Protein AF-A0A920WMN6-F1 (afdb_monomer)

Nearest PDB structures (foldseek):
  8acs-assembly2_D  TM=5.444E-01  e=1.739E+00  Janthinobacterium svalbardensis
  8acs-assembly2_B  TM=5.427E-01  e=2.147E+00  Janthinobacterium svalbardensis
  8acs-assembly1_C  TM=5.413E-01  e=2.385E+00  Janthinobacterium svalbardensis
  8chu-assembly1_B  TM=3.099E-01  e=6.151E+00  Homo sapiens

Sequence (139 aa):
MTALGATIPSSEPVVRHEGDTTVVDLGAMVGLYEGGVGGRFVDGRREHAPALVDACRDGATHEDLAQSSTGPWLVRGLGMGYETPMIDAQRGQDLTLMTGMVLSVTDGDHRDVVAVTSSEPDVLSTPPYPAGRLVGSGA

Mean predicted aligned error: 7.19 Å

Secondary structure (DSSP, 8-state):
-------EESSPPEEEEETTEEEEEEEEEETTEEEEEEEEEETTEEPPPPHHHHT--TT-BHHHHHHH-SSSEEEEE-SSS-EEEEEESSS-TT-B--TT-EEEEEETTEEEEEE--SSSPEETTS-SS-TT-------

Radius of gyration: 16.14 Å; Cα contacts (8 Å, |Δi|>4): 303; chains: 1; bounding box: 37×36×50 Å

Foldseek 3Di:
DPPPWPWDFPDDWDWDDDPQKIWTWTWTATPLWIFIWTAIAHPNDGDDDFQLQQQLEAFRALVSNVVRADAWKWKAFTTNPGDDDTHTPVDRRVPTHHAQTWIFIDHPRTTFIWGHHNDTIDTPPDDPDDPPPPPDDDD

pLDDT: mean 86.48, std 16.46, range [38.47, 98.44]

Solvent-accessible surface area (backbone atoms only — not comparable to full-atom values): 7907 Å² total; per-residue (Å²): 131,86,72,95,66,74,78,41,62,71,48,85,70,44,77,48,78,56,88,81,32,39,38,38,36,45,37,31,28,56,96,62,30,56,48,38,40,26,27,45,24,49,91,87,40,69,62,80,83,58,58,37,60,70,40,45,22,52,69,29,37,40,64,55,39,59,73,34,46,88,54,68,46,39,41,29,21,46,36,83,75,82,41,78,53,60,33,42,97,87,41,38,75,91,44,62,42,47,58,78,42,34,28,39,41,34,44,60,64,31,30,38,24,35,34,17,28,97,58,72,41,43,68,71,54,57,72,98,56,73,95,82,69,81,72,75,88,82,133

Structure (mmCIF, N/CA/C/O backbone):
data_AF-A0A920WMN6-F1
#
_entry.id   AF-A0A920WMN6-F1
#
loop_
_atom_site.group_PDB
_atom_site.id
_atom_site.type_symbol
_atom_site.label_atom_id
_atom_site.label_alt_id
_atom_site.label_comp_id
_atom_site.label_asym_id
_atom_site.label_entity_id
_atom_site.label_seq_id
_atom_site.pdbx_PDB_ins_code
_atom_site.Cartn_x
_atom_site.Cartn_y
_atom_site.Cartn_z
_atom_site.occupancy
_atom_site.B_iso_or_equiv
_atom_site.auth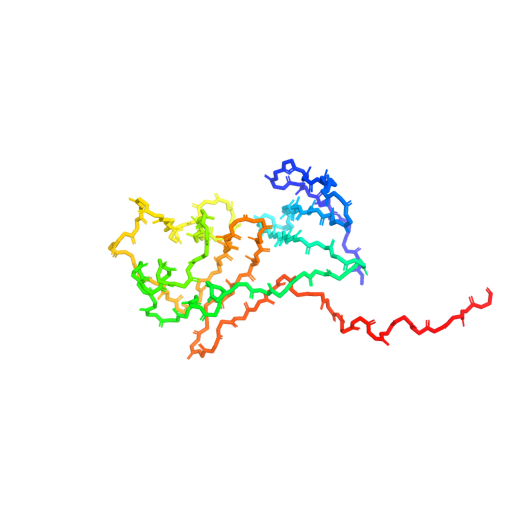_seq_id
_atom_site.auth_comp_id
_atom_site.auth_asym_id
_atom_site.auth_atom_id
_atom_site.pdbx_PDB_model_num
ATOM 1 N N . MET A 1 1 ? -13.554 -14.054 -21.535 1.00 38.47 1 MET A N 1
ATOM 2 C CA . MET A 1 1 ? -13.992 -12.850 -22.268 1.00 38.47 1 MET A CA 1
ATOM 3 C C . MET A 1 1 ? -13.261 -11.665 -21.676 1.00 38.47 1 MET A C 1
ATOM 5 O O . MET A 1 1 ? -13.490 -11.360 -20.516 1.00 38.47 1 MET A O 1
ATOM 9 N N . THR A 1 2 ? -12.351 -11.046 -22.421 1.00 42.19 2 THR A N 1
ATOM 10 C CA . THR A 1 2 ? -11.809 -9.727 -22.085 1.00 42.19 2 THR A CA 1
ATOM 11 C C . THR A 1 2 ? -12.940 -8.726 -22.285 1.00 42.19 2 THR A C 1
ATOM 13 O O . THR A 1 2 ? -13.391 -8.524 -23.411 1.00 42.19 2 THR A O 1
ATOM 16 N N . ALA A 1 3 ? -13.468 -8.160 -21.200 1.00 52.62 3 ALA A N 1
ATOM 17 C CA . ALA A 1 3 ? -14.326 -6.993 -21.331 1.00 52.62 3 ALA A CA 1
ATOM 18 C C . ALA A 1 3 ? -13.505 -5.898 -22.030 1.00 52.62 3 ALA A C 1
ATOM 20 O O . ALA A 1 3 ? -12.340 -5.698 -21.686 1.00 52.62 3 ALA A O 1
ATOM 21 N N . LEU A 1 4 ? -14.095 -5.212 -23.012 1.00 50.75 4 LEU A N 1
ATOM 22 C CA . LEU A 1 4 ? -13.586 -3.949 -23.555 1.00 50.75 4 LEU A CA 1
ATOM 23 C C . LEU A 1 4 ? -13.666 -2.880 -22.448 1.00 50.75 4 LEU A C 1
ATOM 25 O O . LEU A 1 4 ? -14.505 -1.989 -22.482 1.00 50.75 4 LEU A O 1
ATOM 29 N N . GLY A 1 5 ? -12.858 -3.032 -21.402 1.00 53.19 5 GLY A N 1
ATOM 30 C CA . GLY A 1 5 ? -12.628 -2.017 -20.390 1.00 53.19 5 GLY A CA 1
ATOM 31 C C . GLY A 1 5 ? -11.473 -1.142 -20.850 1.00 53.19 5 GLY A C 1
ATOM 32 O O . GLY A 1 5 ? -10.436 -1.654 -21.265 1.00 53.19 5 GLY A O 1
ATOM 33 N N . ALA A 1 6 ? -11.644 0.175 -20.800 1.00 59.19 6 ALA A N 1
ATOM 34 C CA . ALA A 1 6 ? -10.503 1.072 -20.863 1.00 59.19 6 ALA A CA 1
ATOM 35 C C . ALA A 1 6 ? -9.763 0.969 -19.523 1.00 59.19 6 ALA A C 1
ATOM 37 O O . ALA A 1 6 ? -10.346 1.267 -18.482 1.00 59.19 6 ALA A O 1
ATOM 38 N N . THR A 1 7 ? -8.503 0.540 -19.541 1.00 62.66 7 THR A N 1
ATOM 39 C CA . THR A 1 7 ? -7.613 0.728 -18.393 1.00 62.66 7 THR A CA 1
ATOM 40 C C . THR A 1 7 ? -7.236 2.200 -18.367 1.00 62.66 7 THR A C 1
ATOM 42 O O . THR A 1 7 ? -6.496 2.666 -19.234 1.00 62.66 7 THR A O 1
ATOM 45 N N . ILE A 1 8 ? -7.788 2.946 -17.417 1.00 75.75 8 ILE A N 1
ATOM 46 C CA . ILE A 1 8 ? -7.468 4.364 -17.247 1.00 75.75 8 ILE A CA 1
ATOM 47 C C . ILE A 1 8 ? -6.345 4.438 -16.212 1.00 75.75 8 ILE A C 1
ATOM 49 O O . ILE A 1 8 ? -6.555 3.944 -15.104 1.00 75.75 8 ILE A O 1
ATOM 53 N N . PRO A 1 9 ? -5.168 5.007 -16.522 1.00 77.06 9 PRO A N 1
ATOM 54 C CA . PRO A 1 9 ? -4.141 5.218 -15.509 1.00 77.06 9 PRO A CA 1
ATOM 55 C C . PRO A 1 9 ? -4.711 6.039 -14.345 1.00 77.06 9 PRO A C 1
ATOM 57 O O . PRO A 1 9 ? -5.337 7.073 -14.583 1.00 77.06 9 PRO A O 1
ATOM 60 N N . SER A 1 10 ? -4.537 5.580 -13.101 1.00 79.50 10 SER A N 1
ATOM 61 C CA . SER A 1 10 ? -4.959 6.367 -11.925 1.00 79.50 10 SER A CA 1
ATOM 62 C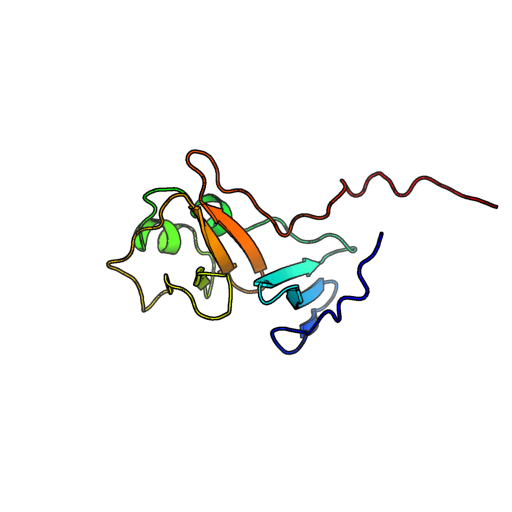 C . SER A 1 10 ? -3.998 7.529 -11.646 1.00 79.50 10 SER A C 1
ATOM 64 O O . SER A 1 10 ? -4.386 8.539 -11.064 1.00 79.50 10 SER A O 1
ATOM 66 N N . SER A 1 11 ? -2.762 7.408 -12.127 1.00 81.62 11 SER A N 1
ATOM 67 C CA . SER A 1 11 ? -1.696 8.405 -12.073 1.00 81.62 11 SER A CA 1
ATOM 68 C C . SER A 1 11 ? -0.818 8.301 -13.322 1.00 81.62 11 SER A C 1
ATOM 70 O O . SER A 1 11 ? -0.969 7.376 -14.123 1.00 81.62 11 SER A O 1
ATOM 72 N N . GLU A 1 12 ? 0.114 9.240 -13.496 1.00 88.56 12 GLU A N 1
ATOM 73 C CA . GLU A 1 12 ? 1.146 9.129 -14.529 1.00 88.56 12 GLU A CA 1
ATOM 74 C C . GLU A 1 12 ? 1.984 7.853 -14.299 1.00 88.56 12 GLU A C 1
ATOM 76 O O . GLU A 1 12 ? 2.515 7.673 -13.200 1.00 88.56 12 GLU A O 1
ATOM 81 N N . PRO A 1 13 ? 2.092 6.954 -15.297 1.00 90.81 13 PRO A N 1
ATOM 82 C CA . PRO A 1 13 ? 3.019 5.830 -15.253 1.00 90.81 13 PRO A CA 1
ATOM 83 C C . PRO A 1 13 ? 4.457 6.306 -15.058 1.00 90.81 13 PRO A C 1
ATOM 85 O O . PRO A 1 13 ? 4.956 7.101 -15.854 1.00 90.81 13 PRO A O 1
ATOM 88 N N . VAL A 1 14 ? 5.155 5.769 -14.061 1.00 93.75 14 VAL A N 1
ATOM 89 C CA . VAL A 1 14 ? 6.585 6.039 -13.877 1.00 93.75 14 VAL A CA 1
ATOM 90 C C . VAL A 1 14 ? 7.377 4.837 -14.358 1.00 93.75 14 VAL A C 1
ATOM 92 O O . VAL A 1 14 ? 7.166 3.716 -13.901 1.00 93.75 14 VAL A O 1
ATOM 95 N N . VAL A 1 15 ? 8.318 5.081 -15.267 1.00 94.88 15 VAL A N 1
ATOM 96 C CA . VAL A 1 15 ? 9.351 4.118 -15.659 1.00 94.88 15 VAL A CA 1
ATOM 97 C C . VAL A 1 15 ? 10.677 4.859 -15.695 1.00 94.88 15 VAL A C 1
ATOM 99 O O . VAL A 1 15 ? 10.842 5.813 -16.454 1.00 94.88 15 VAL A O 1
ATOM 102 N N . ARG A 1 16 ? 11.624 4.441 -14.858 1.00 96.00 16 ARG A N 1
ATOM 103 C CA . ARG A 1 16 ? 12.939 5.082 -14.736 1.00 96.00 16 ARG A CA 1
ATOM 104 C C . ARG A 1 16 ? 14.043 4.038 -14.626 1.00 96.00 16 ARG A C 1
ATOM 106 O O . ARG A 1 16 ? 13.859 3.003 -13.992 1.00 96.00 16 ARG A O 1
ATOM 113 N N . HIS A 1 17 ? 15.192 4.323 -15.227 1.00 95.75 17 HIS A N 1
ATOM 114 C CA . HIS A 1 17 ? 16.356 3.439 -15.207 1.00 95.75 17 HIS A CA 1
ATOM 115 C C . HIS A 1 17 ? 17.423 3.977 -14.250 1.00 95.75 17 HIS A C 1
ATOM 117 O O . HIS A 1 17 ? 17.768 5.157 -14.301 1.00 95.75 17 HIS A O 1
ATOM 123 N N . GLU A 1 18 ? 17.953 3.105 -13.397 1.00 94.75 18 GLU A N 1
ATOM 124 C CA . GLU A 1 18 ? 19.003 3.391 -12.418 1.00 94.75 18 GLU A CA 1
ATOM 125 C C . GLU A 1 18 ? 20.081 2.309 -12.478 1.00 94.75 18 GLU A C 1
ATOM 127 O O . GLU A 1 18 ? 19.971 1.264 -11.834 1.00 94.75 18 GLU A O 1
ATOM 132 N N . GLY A 1 19 ? 21.125 2.551 -13.272 1.00 93.44 19 GLY A N 1
ATOM 133 C CA . GLY A 1 19 ? 22.123 1.523 -13.564 1.00 93.44 19 GLY A CA 1
ATOM 134 C C . GLY A 1 19 ? 21.449 0.293 -14.174 1.00 93.44 19 GLY A C 1
ATOM 135 O O . GLY A 1 19 ? 20.735 0.413 -15.168 1.00 93.44 19 GLY A O 1
ATOM 136 N N . ASP A 1 20 ? 21.627 -0.858 -13.529 1.00 92.75 20 ASP A N 1
ATOM 137 C CA . ASP A 1 20 ? 21.041 -2.137 -13.953 1.00 92.75 20 ASP A CA 1
ATOM 138 C C . ASP A 1 20 ? 19.619 -2.370 -13.403 1.00 92.75 20 ASP A C 1
ATOM 140 O O . ASP A 1 20 ? 19.020 -3.423 -13.619 1.00 92.75 20 ASP A O 1
ATOM 144 N N . THR A 1 21 ? 19.053 -1.393 -12.685 1.00 95.75 21 THR A N 1
ATOM 145 C CA . THR A 1 21 ? 17.694 -1.467 -12.135 1.00 95.75 21 THR A CA 1
ATOM 146 C C . THR A 1 21 ? 16.712 -0.667 -12.984 1.00 95.75 21 THR A C 1
ATOM 148 O O . THR A 1 21 ? 17.003 0.444 -13.427 1.00 95.75 21 THR A O 1
ATOM 151 N N . THR A 1 22 ? 15.502 -1.191 -13.162 1.00 96.38 22 THR A N 1
ATOM 152 C CA . THR A 1 22 ? 14.360 -0.423 -13.676 1.00 96.38 22 THR A CA 1
ATOM 153 C C . THR A 1 22 ? 13.337 -0.252 -12.568 1.00 96.38 22 THR A C 1
ATOM 155 O O . THR A 1 22 ? 12.918 -1.234 -11.969 1.00 96.38 22 THR A O 1
ATOM 158 N N . VAL A 1 23 ? 12.915 0.975 -12.289 1.00 95.81 23 VAL A N 1
ATOM 159 C CA . VAL A 1 23 ? 11.819 1.241 -11.356 1.00 95.81 23 VAL A CA 1
ATOM 160 C C . VAL A 1 23 ? 10.563 1.533 -12.146 1.00 95.81 23 VAL A C 1
ATOM 162 O O . VAL A 1 23 ? 10.584 2.322 -13.093 1.00 95.81 23 VAL A O 1
ATOM 165 N N . VAL A 1 24 ? 9.485 0.867 -11.754 1.00 94.62 24 VAL A N 1
ATOM 166 C CA . VAL A 1 24 ? 8.182 0.953 -12.399 1.00 94.62 24 VAL A CA 1
ATOM 167 C C . VAL A 1 24 ? 7.144 1.273 -11.338 1.00 94.62 24 VAL A C 1
ATOM 169 O O . VAL A 1 24 ? 7.131 0.631 -10.295 1.00 94.62 24 VAL A O 1
ATOM 172 N N . ASP A 1 25 ? 6.253 2.212 -11.624 1.00 93.94 25 ASP A N 1
ATOM 173 C CA . ASP A 1 25 ? 5.038 2.480 -10.858 1.00 93.94 25 ASP A CA 1
ATOM 174 C C . ASP A 1 25 ? 3.873 2.637 -11.852 1.00 93.94 25 ASP A C 1
ATOM 176 O O . ASP A 1 25 ? 3.872 3.531 -12.700 1.00 93.94 25 ASP A O 1
ATOM 180 N N . LEU A 1 26 ? 2.891 1.732 -11.765 1.00 91.50 26 LEU A N 1
ATOM 181 C CA . LEU A 1 26 ? 1.709 1.684 -12.631 1.00 91.50 26 LEU A CA 1
ATOM 182 C C . LEU A 1 26 ? 0.405 1.597 -11.834 1.00 91.50 26 LEU A C 1
ATOM 184 O O . LEU A 1 26 ? 0.050 0.525 -11.336 1.00 91.50 26 LEU A O 1
ATOM 188 N N . GLY A 1 27 ? -0.308 2.717 -11.729 1.00 89.56 27 GLY A N 1
ATOM 189 C CA . GLY A 1 27 ? -1.662 2.781 -11.180 1.00 89.56 27 GLY A CA 1
ATOM 190 C C . GLY A 1 27 ? -2.716 2.691 -12.284 1.00 89.56 27 GLY A C 1
ATOM 191 O O . GLY A 1 27 ? -2.552 3.275 -13.356 1.00 89.56 27 GLY A O 1
ATOM 192 N N . ALA A 1 28 ? -3.806 1.967 -12.047 1.00 87.75 28 ALA A N 1
ATOM 193 C CA . ALA A 1 28 ? -4.881 1.769 -13.012 1.00 87.75 28 ALA A CA 1
ATOM 194 C C . ALA A 1 28 ? -6.253 1.766 -12.335 1.00 87.75 28 ALA A C 1
ATOM 196 O O . ALA A 1 28 ? -6.399 1.297 -11.213 1.00 87.75 28 ALA A O 1
ATOM 197 N N . MET A 1 29 ? -7.273 2.236 -13.048 1.00 85.69 29 MET A N 1
ATOM 198 C CA . MET A 1 29 ? -8.674 2.125 -12.656 1.00 85.69 29 MET A CA 1
ATOM 199 C C . MET A 1 29 ? -9.403 1.130 -13.557 1.00 85.69 29 MET A C 1
ATOM 201 O O . MET A 1 29 ? -9.351 1.238 -14.787 1.00 85.69 29 MET A O 1
ATOM 205 N N . VAL A 1 30 ? -10.128 0.192 -12.946 1.00 83.50 30 VAL A N 1
ATOM 206 C CA . VAL A 1 30 ? -11.003 -0.771 -13.626 1.00 83.50 30 VAL A CA 1
ATOM 207 C C . VAL A 1 30 ? -12.335 -0.821 -12.888 1.00 83.50 30 VAL A C 1
ATOM 209 O O . VAL A 1 30 ? -12.387 -1.107 -11.698 1.00 83.50 30 VAL A O 1
ATOM 212 N N . GLY A 1 31 ? -13.437 -0.527 -13.584 1.00 82.62 31 GLY A N 1
ATOM 213 C CA . GLY A 1 31 ? -14.767 -0.536 -12.962 1.00 82.62 31 GLY A CA 1
ATOM 214 C C . GLY A 1 31 ? -14.911 0.457 -11.803 1.00 82.62 31 GLY A C 1
ATOM 215 O O . GLY A 1 31 ? -15.625 0.160 -10.855 1.00 82.62 31 GLY A O 1
ATOM 216 N N . LEU A 1 32 ? -14.231 1.609 -11.889 1.00 80.88 32 LEU A N 1
ATOM 217 C CA . LEU A 1 32 ? -14.089 2.634 -10.838 1.00 80.88 32 LEU A CA 1
ATOM 218 C C . LEU A 1 32 ? -13.215 2.238 -9.642 1.00 80.88 32 LEU A C 1
ATOM 220 O O . LEU A 1 32 ? -12.975 3.089 -8.796 1.00 80.88 32 LEU A O 1
ATOM 224 N N . TYR A 1 33 ? -12.700 1.012 -9.583 1.00 83.56 33 TYR A N 1
ATOM 225 C CA . TYR A 1 33 ? -11.753 0.608 -8.549 1.00 83.56 33 TYR A CA 1
ATOM 226 C C . TYR A 1 33 ? -10.335 0.926 -8.990 1.00 83.56 33 TYR A C 1
ATOM 228 O O . TYR A 1 33 ? -9.916 0.533 -10.081 1.00 83.56 33 TYR A O 1
ATOM 236 N N . GLU A 1 34 ? -9.605 1.635 -8.138 1.00 86.56 34 GLU A N 1
ATOM 237 C CA . GLU A 1 34 ? -8.167 1.791 -8.295 1.00 86.56 34 GLU A CA 1
ATOM 238 C C . GLU A 1 34 ? -7.454 0.464 -7.998 1.00 86.56 34 GLU A C 1
ATOM 240 O O . GLU A 1 34 ? -7.926 -0.362 -7.227 1.00 86.56 34 GLU A O 1
ATOM 245 N N . GLY A 1 35 ? -6.305 0.263 -8.623 1.00 88.00 35 GLY A N 1
ATOM 246 C CA . GLY A 1 35 ? -5.305 -0.724 -8.268 1.00 88.00 35 GLY A CA 1
ATOM 247 C C . GLY A 1 35 ? -3.944 -0.236 -8.742 1.00 88.00 35 GLY A C 1
ATOM 248 O O . GLY A 1 35 ? -3.836 0.756 -9.466 1.00 88.00 35 GLY A O 1
ATOM 249 N N . GLY A 1 36 ? -2.882 -0.926 -8.358 1.00 89.19 36 GLY A N 1
ATOM 250 C CA . GLY A 1 36 ? -1.572 -0.575 -8.870 1.00 89.19 36 GLY A CA 1
ATOM 251 C C . GLY A 1 36 ? -0.471 -1.484 -8.380 1.00 89.19 36 GLY A C 1
ATOM 252 O O . GLY A 1 36 ? -0.597 -2.181 -7.379 1.00 89.19 36 GLY A O 1
ATOM 253 N N . VAL A 1 37 ? 0.636 -1.445 -9.101 1.00 92.31 37 VAL A N 1
ATOM 254 C CA . VAL A 1 37 ? 1.847 -2.186 -8.759 1.00 92.31 37 VAL A CA 1
ATOM 255 C C . VAL A 1 37 ? 3.052 -1.288 -8.967 1.00 92.31 37 VAL A C 1
ATOM 257 O O . VAL A 1 37 ? 3.089 -0.522 -9.930 1.00 92.31 37 VAL A O 1
ATOM 260 N N . GLY A 1 38 ? 3.995 -1.317 -8.037 1.00 93.88 38 GLY A N 1
ATOM 261 C CA . GLY A 1 38 ? 5.209 -0.518 -8.116 1.00 93.88 38 GLY A CA 1
ATOM 262 C C . GLY A 1 38 ? 6.390 -1.246 -7.504 1.00 93.88 38 GLY A C 1
ATOM 263 O O . GLY A 1 38 ? 6.233 -1.993 -6.540 1.00 93.88 38 GLY A O 1
ATOM 264 N N . GLY A 1 39 ? 7.571 -1.084 -8.070 1.00 95.06 39 GLY A N 1
ATOM 265 C CA . GLY A 1 39 ? 8.764 -1.686 -7.507 1.00 95.06 39 GLY A CA 1
ATOM 266 C C . GLY A 1 39 ? 9.993 -1.493 -8.365 1.00 95.06 39 GLY A C 1
ATOM 267 O O . GLY A 1 39 ? 9.945 -1.014 -9.502 1.00 95.06 39 GLY A O 1
ATOM 268 N N . ARG A 1 40 ? 11.105 -1.933 -7.795 1.00 95.38 40 ARG A N 1
ATOM 269 C CA . ARG A 1 40 ? 12.391 -2.046 -8.467 1.00 95.38 40 ARG A CA 1
ATOM 270 C C . ARG A 1 40 ? 12.488 -3.410 -9.141 1.00 95.38 40 ARG A C 1
ATOM 272 O O . ARG A 1 40 ? 12.051 -4.415 -8.583 1.00 95.38 40 ARG A O 1
ATOM 279 N N . PHE A 1 41 ? 13.042 -3.434 -10.346 1.00 94.25 41 PHE A N 1
ATOM 280 C CA . PHE A 1 41 ? 13.217 -4.626 -11.163 1.00 94.25 41 PHE A CA 1
ATOM 281 C C . PHE A 1 41 ? 14.689 -4.788 -11.524 1.00 94.25 41 PHE A C 1
ATOM 283 O O . PHE A 1 41 ? 15.267 -3.914 -12.173 1.00 94.25 41 PHE A O 1
ATOM 290 N N . VAL A 1 42 ? 15.259 -5.931 -11.153 1.00 93.56 42 VAL A N 1
ATOM 291 C CA . VAL A 1 42 ? 16.626 -6.347 -11.489 1.00 93.56 42 VAL A CA 1
ATOM 292 C C . VAL A 1 42 ? 16.523 -7.621 -12.318 1.00 93.56 42 VAL A C 1
ATOM 294 O O . VAL A 1 42 ? 15.800 -8.546 -11.945 1.00 93.56 42 VAL A O 1
ATOM 297 N N . ASP A 1 43 ? 17.164 -7.651 -13.487 1.00 89.75 43 ASP A N 1
ATOM 298 C CA . ASP A 1 43 ? 17.076 -8.771 -14.440 1.00 89.75 43 ASP A CA 1
ATOM 299 C C . ASP A 1 43 ? 15.625 -9.193 -14.764 1.00 89.75 43 ASP A C 1
ATOM 301 O O . ASP A 1 43 ? 15.291 -10.374 -14.890 1.00 89.75 43 ASP A O 1
ATOM 305 N N . GLY A 1 44 ? 14.723 -8.209 -14.851 1.00 86.12 44 GLY A N 1
ATOM 306 C CA . GLY A 1 44 ? 13.300 -8.424 -15.127 1.00 86.12 44 GLY A CA 1
ATOM 307 C C . GLY A 1 44 ? 12.495 -9.019 -13.965 1.00 86.12 44 GLY A C 1
ATOM 308 O O . GLY A 1 44 ? 11.315 -9.323 -14.139 1.00 86.12 44 GLY A O 1
ATOM 309 N N . ARG A 1 45 ? 13.090 -9.176 -12.777 1.00 90.12 45 ARG A N 1
ATOM 310 C CA . ARG A 1 45 ? 12.405 -9.632 -11.562 1.00 90.12 45 ARG A CA 1
ATOM 311 C C . ARG A 1 45 ? 12.179 -8.468 -10.616 1.00 90.12 45 ARG A C 1
ATOM 313 O O . ARG A 1 45 ? 13.117 -7.745 -10.299 1.00 90.12 45 ARG A O 1
ATOM 320 N N . ARG A 1 46 ? 10.938 -8.321 -10.154 1.00 92.69 46 ARG A N 1
ATOM 321 C CA . ARG A 1 46 ? 10.599 -7.378 -9.089 1.00 92.69 46 ARG A CA 1
ATOM 322 C C . ARG A 1 46 ? 11.292 -7.813 -7.798 1.00 92.69 46 ARG A C 1
ATOM 324 O O . ARG A 1 46 ? 11.291 -9.004 -7.484 1.00 92.69 46 ARG A O 1
ATOM 331 N N . GLU A 1 47 ? 11.868 -6.862 -7.078 1.00 93.19 47 GLU A N 1
ATOM 332 C CA . GLU A 1 47 ? 12.395 -7.091 -5.734 1.00 93.19 47 GLU A CA 1
ATOM 333 C C . GLU A 1 47 ? 11.289 -7.554 -4.767 1.00 93.19 47 GLU A C 1
ATOM 335 O O . GLU A 1 47 ? 10.091 -7.451 -5.051 1.00 93.19 47 GLU A O 1
ATOM 340 N N . HIS A 1 48 ? 11.700 -8.124 -3.634 1.00 91.44 48 HIS A N 1
ATOM 341 C CA . HIS A 1 48 ? 10.771 -8.627 -2.626 1.00 91.44 48 HIS A CA 1
ATOM 342 C C . HIS A 1 48 ? 9.925 -7.506 -2.021 1.00 91.44 48 HIS A C 1
ATOM 344 O O . HIS A 1 48 ? 10.380 -6.371 -1.890 1.00 91.44 48 HIS A O 1
ATOM 350 N N . ALA A 1 49 ? 8.700 -7.855 -1.623 1.00 91.62 49 ALA A N 1
ATOM 351 C CA . ALA A 1 49 ? 7.847 -6.939 -0.889 1.00 91.62 49 ALA A CA 1
ATOM 352 C C . ALA A 1 49 ? 8.503 -6.526 0.446 1.00 91.62 49 ALA A C 1
ATOM 354 O O . ALA A 1 49 ? 9.139 -7.360 1.098 1.00 91.62 49 ALA A O 1
ATOM 355 N N . PRO A 1 50 ? 8.370 -5.252 0.849 1.00 94.81 50 PRO A N 1
ATOM 356 C CA . PRO A 1 50 ? 8.869 -4.754 2.120 1.00 94.81 50 PRO A CA 1
ATOM 357 C C . PRO A 1 50 ? 8.017 -5.291 3.276 1.00 94.81 50 PRO A C 1
ATOM 359 O O . PRO A 1 50 ? 6.837 -5.597 3.100 1.00 94.81 50 PRO A O 1
ATOM 362 N N . ALA A 1 51 ? 8.591 -5.322 4.483 1.00 97.56 51 ALA A N 1
ATOM 363 C CA . ALA A 1 51 ? 7.914 -5.799 5.695 1.00 97.56 51 ALA A CA 1
ATOM 364 C C . ALA A 1 51 ? 6.620 -5.024 6.015 1.00 97.56 51 ALA A C 1
ATOM 366 O O . ALA A 1 51 ? 5.718 -5.555 6.660 1.00 97.56 51 ALA A O 1
ATOM 367 N N . LEU A 1 52 ? 6.496 -3.784 5.522 1.00 98.25 52 LEU A N 1
ATOM 368 C CA . LEU A 1 52 ? 5.275 -2.987 5.629 1.00 98.25 52 LEU A CA 1
ATOM 369 C C . LEU A 1 52 ? 4.040 -3.689 5.034 1.00 98.25 52 LEU A C 1
ATOM 371 O O . LEU A 1 52 ? 2.936 -3.502 5.543 1.00 98.25 52 LEU A O 1
ATOM 375 N N . VAL A 1 53 ? 4.205 -4.501 3.984 1.00 97.31 53 VAL A N 1
ATOM 376 C CA . VAL A 1 53 ? 3.099 -5.269 3.387 1.00 97.31 53 VAL A CA 1
ATOM 377 C C . VAL A 1 53 ? 2.555 -6.289 4.388 1.00 97.31 53 VAL A C 1
ATOM 379 O O . VAL A 1 53 ? 1.349 -6.320 4.631 1.00 97.31 53 VAL A O 1
ATOM 382 N N . ASP A 1 54 ? 3.439 -7.043 5.041 1.00 97.50 54 ASP A N 1
ATOM 383 C CA . ASP A 1 54 ? 3.065 -8.050 6.042 1.00 97.50 54 ASP A CA 1
ATOM 384 C C . ASP A 1 54 ? 2.482 -7.416 7.319 1.00 97.50 54 ASP A C 1
ATOM 386 O O . ASP A 1 54 ? 1.665 -8.019 8.019 1.00 97.50 54 ASP A O 1
ATOM 390 N N . ALA A 1 55 ? 2.856 -6.167 7.612 1.00 98.00 55 ALA A N 1
ATOM 391 C CA . ALA A 1 55 ? 2.323 -5.403 8.736 1.00 98.00 55 ALA A CA 1
ATOM 392 C C . ALA A 1 55 ? 0.861 -4.958 8.544 1.00 98.00 55 ALA A C 1
ATOM 394 O O . ALA A 1 55 ? 0.210 -4.584 9.521 1.00 98.00 55 ALA A O 1
ATOM 395 N N . CYS A 1 56 ? 0.312 -5.017 7.324 1.00 98.12 56 CYS A N 1
ATOM 396 C CA . CYS A 1 56 ? -1.057 -4.592 7.007 1.00 98.12 56 CYS A CA 1
ATOM 397 C 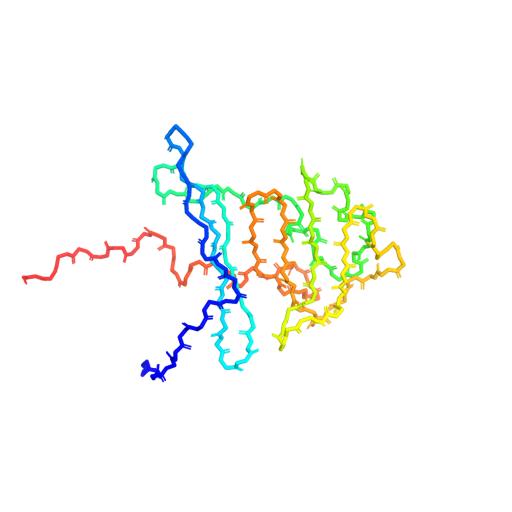C . CYS A 1 56 ? -2.127 -5.620 7.430 1.00 98.12 56 CYS A C 1
ATOM 399 O O . CYS A 1 56 ? -2.930 -6.086 6.623 1.00 98.12 56 CYS A O 1
ATOM 401 N N . ARG A 1 57 ? -2.149 -5.972 8.716 1.00 98.12 57 ARG A N 1
ATOM 402 C CA . ARG A 1 57 ? -3.039 -6.976 9.326 1.00 98.12 57 ARG A CA 1
ATOM 403 C C . ARG A 1 57 ? -4.162 -6.347 10.154 1.00 98.12 57 ARG A C 1
ATOM 405 O O . ARG A 1 57 ? -4.090 -5.178 10.529 1.00 98.12 57 ARG A O 1
ATOM 412 N N . ASP A 1 58 ? -5.188 -7.137 10.465 1.00 98.19 58 ASP A N 1
ATOM 413 C CA . ASP A 1 58 ? -6.274 -6.721 11.359 1.00 98.19 58 ASP A CA 1
ATOM 414 C C . ASP A 1 58 ? -5.721 -6.254 12.714 1.00 98.19 58 ASP A C 1
ATOM 416 O O . ASP A 1 58 ? -4.883 -6.924 13.324 1.00 98.19 58 ASP A O 1
ATOM 420 N N . GLY A 1 59 ? -6.160 -5.081 13.167 1.00 97.81 59 GLY A N 1
ATOM 421 C CA . GLY A 1 59 ? -5.690 -4.474 14.409 1.00 97.81 59 GLY A CA 1
ATOM 422 C C . GLY A 1 59 ? -4.343 -3.750 14.314 1.00 97.81 59 GLY A C 1
ATOM 423 O O . GLY A 1 59 ? -3.907 -3.201 15.323 1.00 97.81 59 GLY A O 1
ATOM 424 N N . ALA A 1 60 ? -3.686 -3.714 13.149 1.00 98.31 60 ALA A N 1
ATOM 425 C CA . ALA A 1 60 ? -2.424 -2.993 12.996 1.00 98.31 60 ALA A CA 1
ATOM 426 C C . ALA A 1 60 ? -2.611 -1.486 13.212 1.00 98.31 60 ALA A C 1
ATOM 428 O O . ALA A 1 60 ? -3.517 -0.856 12.654 1.00 98.31 60 ALA A O 1
ATOM 429 N N . THR A 1 61 ? -1.733 -0.916 14.026 1.00 98.19 61 THR A N 1
ATOM 430 C CA . THR A 1 61 ? -1.712 0.500 14.389 1.00 98.19 61 THR A CA 1
ATOM 431 C C . THR A 1 61 ? -0.711 1.275 13.540 1.00 98.19 61 THR A C 1
ATOM 433 O O . THR A 1 61 ? 0.114 0.698 12.831 1.00 98.19 61 THR A O 1
ATOM 436 N N . HIS A 1 62 ? -0.735 2.605 13.650 1.00 98.31 62 HIS A N 1
ATOM 437 C CA . HIS A 1 62 ? 0.311 3.460 13.081 1.00 98.31 62 HIS A CA 1
ATOM 438 C C . HIS A 1 62 ? 1.724 3.014 13.478 1.00 98.31 62 HIS A C 1
ATOM 440 O O . HIS A 1 62 ? 2.606 2.974 12.623 1.00 98.31 62 HIS A O 1
ATOM 446 N N . GLU A 1 63 ? 1.932 2.639 14.743 1.00 98.19 63 GLU A N 1
ATOM 447 C CA . GLU A 1 63 ? 3.247 2.241 15.247 1.00 98.19 63 GLU A CA 1
ATOM 448 C C . GLU A 1 63 ? 3.747 0.952 14.581 1.00 98.19 63 GLU A C 1
ATOM 450 O O . GLU A 1 63 ? 4.902 0.904 14.157 1.00 98.19 63 GLU A O 1
ATOM 455 N N . ASP A 1 64 ? 2.879 -0.051 14.408 1.00 98.19 64 ASP A N 1
ATOM 456 C CA . ASP A 1 64 ? 3.221 -1.300 13.712 1.00 98.19 64 ASP A CA 1
ATOM 457 C C . ASP A 1 64 ? 3.694 -1.030 12.272 1.00 98.19 64 ASP A C 1
ATOM 459 O O . ASP A 1 64 ? 4.693 -1.590 11.806 1.00 98.19 64 ASP A O 1
ATOM 463 N N . LEU A 1 65 ? 2.986 -0.139 11.569 1.00 98.44 65 LEU A N 1
ATOM 464 C CA . LEU A 1 65 ? 3.307 0.252 10.196 1.00 98.44 65 LEU A CA 1
ATOM 465 C C . LEU A 1 65 ? 4.619 1.044 10.143 1.00 98.44 65 LEU A C 1
ATOM 467 O O . LEU A 1 65 ? 5.504 0.731 9.348 1.00 98.44 65 LEU A O 1
ATOM 471 N N . ALA A 1 66 ? 4.790 2.022 11.033 1.00 98.06 66 ALA A N 1
ATOM 472 C CA . ALA A 1 66 ? 5.997 2.837 11.100 1.00 98.06 66 ALA A CA 1
ATOM 473 C C . ALA A 1 66 ? 7.249 1.991 11.385 1.00 98.06 66 ALA A C 1
ATOM 475 O O . ALA A 1 66 ? 8.267 2.170 10.715 1.00 98.06 66 ALA A O 1
ATOM 476 N N . GLN A 1 67 ? 7.171 1.044 12.327 1.00 98.06 67 GLN A N 1
ATOM 477 C CA . GLN A 1 67 ? 8.278 0.140 12.665 1.00 98.06 67 GLN A CA 1
ATOM 478 C C . GLN A 1 67 ? 8.663 -0.801 11.512 1.00 98.06 67 GLN A C 1
ATOM 480 O O . GLN A 1 67 ? 9.813 -1.231 11.436 1.00 98.06 67 GLN A O 1
ATOM 485 N N . SER A 1 68 ? 7.718 -1.109 10.620 1.00 97.94 68 SER A N 1
ATOM 486 C CA . SER A 1 68 ? 7.914 -2.028 9.491 1.00 97.94 68 SER A CA 1
ATOM 487 C C . SER A 1 68 ? 8.353 -1.327 8.199 1.00 97.94 68 SER A C 1
ATOM 489 O O . SER A 1 68 ? 8.754 -1.993 7.244 1.00 97.94 68 SER A O 1
ATOM 491 N N . SER A 1 69 ? 8.262 0.005 8.153 1.00 97.06 69 SER A N 1
ATOM 492 C CA . SER A 1 69 ? 8.653 0.814 6.996 1.00 97.06 69 SER A CA 1
ATOM 493 C C . SER A 1 69 ? 10.172 0.980 6.884 1.00 97.06 69 SER A C 1
ATOM 495 O O . SER A 1 69 ? 10.884 1.052 7.887 1.00 97.06 69 SER A O 1
ATOM 497 N N . THR A 1 70 ? 10.678 1.062 5.654 1.00 93.88 70 THR A N 1
ATOM 498 C CA . THR A 1 70 ? 12.117 1.209 5.368 1.00 93.88 70 THR A CA 1
ATOM 499 C C . THR A 1 70 ? 12.487 2.568 4.770 1.00 93.88 70 THR A C 1
ATOM 501 O O . THR A 1 70 ? 13.657 2.958 4.802 1.00 93.88 70 THR A O 1
ATOM 504 N N . GLY A 1 71 ? 11.506 3.328 4.280 1.00 90.69 71 GLY A N 1
ATOM 505 C CA . GLY A 1 71 ? 11.679 4.680 3.761 1.00 90.69 71 GLY A CA 1
ATOM 506 C C . GLY A 1 71 ? 10.404 5.522 3.874 1.00 90.69 71 GLY A C 1
ATOM 507 O O . GLY A 1 71 ? 9.590 5.311 4.774 1.00 90.69 71 GLY A O 1
ATOM 508 N N . PRO A 1 72 ? 10.220 6.531 2.999 1.00 95.69 72 PRO A N 1
ATOM 509 C CA . PRO A 1 72 ? 8.950 7.238 2.888 1.00 95.69 72 PRO A CA 1
ATOM 510 C C . PRO A 1 72 ? 7.827 6.253 2.559 1.00 95.69 72 PRO A C 1
ATOM 512 O O . PRO A 1 72 ? 7.902 5.549 1.554 1.00 95.69 72 PRO A O 1
ATOM 515 N N . TRP A 1 73 ? 6.787 6.227 3.387 1.00 97.62 73 TRP A N 1
ATOM 516 C CA . TRP A 1 73 ? 5.710 5.252 3.272 1.00 97.62 73 TRP A CA 1
ATOM 517 C C . TRP A 1 73 ? 4.330 5.900 3.324 1.00 97.62 73 TRP A C 1
ATOM 519 O O . TRP A 1 73 ? 4.154 7.000 3.852 1.00 97.62 73 TRP A O 1
ATOM 529 N N . LEU A 1 74 ? 3.352 5.199 2.756 1.00 96.31 74 LEU A N 1
ATOM 530 C CA . LEU A 1 74 ? 1.946 5.583 2.760 1.00 96.31 74 LEU A CA 1
ATOM 531 C C . LEU A 1 74 ? 1.074 4.329 2.692 1.00 96.31 74 LEU A C 1
ATOM 533 O O . LEU A 1 74 ? 1.167 3.553 1.744 1.00 96.31 74 LEU A O 1
ATOM 537 N N . VAL A 1 75 ? 0.177 4.180 3.660 1.00 96.62 75 VAL A N 1
ATOM 538 C CA . VAL A 1 75 ? -0.925 3.217 3.629 1.00 96.62 75 VAL A CA 1
ATOM 539 C C . VAL A 1 75 ? -2.217 4.000 3.4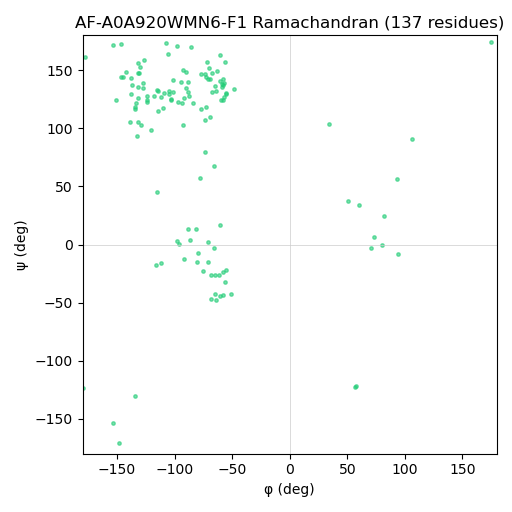62 1.00 96.62 75 VAL A C 1
ATOM 541 O O . VAL A 1 75 ? -2.574 4.808 4.321 1.00 96.62 75 VAL A O 1
ATOM 544 N N . ARG A 1 76 ? -2.929 3.785 2.354 1.00 93.94 76 ARG A N 1
ATOM 545 C CA . ARG A 1 76 ? -4.215 4.451 2.115 1.00 93.94 76 ARG A CA 1
ATOM 546 C C . ARG A 1 76 ? -5.309 3.496 1.671 1.00 93.94 76 ARG A C 1
ATOM 548 O O . ARG A 1 76 ? -5.023 2.555 0.937 1.00 93.94 76 ARG A O 1
ATOM 555 N N . GLY A 1 77 ? -6.548 3.782 2.055 1.00 93.19 77 GLY A N 1
ATOM 556 C CA . GLY A 1 77 ? -7.727 3.081 1.563 1.00 93.19 77 GLY A CA 1
ATOM 557 C C . GLY A 1 77 ? -7.831 3.161 0.041 1.00 93.19 77 GLY A C 1
ATOM 558 O O . GLY A 1 77 ? -7.538 4.193 -0.581 1.00 93.19 77 GLY A O 1
ATOM 559 N N . LEU A 1 78 ? -8.217 2.040 -0.558 1.00 86.44 78 LEU A N 1
ATOM 560 C CA . LEU A 1 78 ? -8.264 1.835 -1.993 1.00 86.44 78 LEU A CA 1
ATOM 561 C C . LEU A 1 78 ? -9.616 1.230 -2.381 1.00 86.44 78 LEU A C 1
ATOM 563 O O . LEU A 1 78 ? -10.032 0.196 -1.869 1.00 86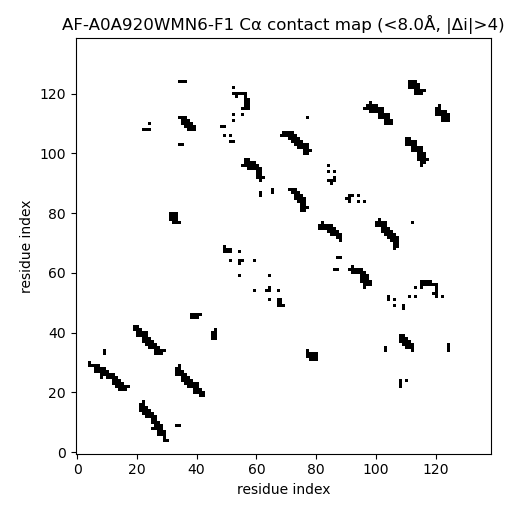.44 78 LEU A O 1
ATOM 567 N N . GLY A 1 79 ? -10.273 1.905 -3.318 1.00 76.31 79 GLY A N 1
ATOM 568 C CA . GLY A 1 79 ? -11.638 1.636 -3.750 1.00 76.31 79 GLY A CA 1
ATOM 569 C C . GLY A 1 79 ? -12.012 2.630 -4.841 1.00 76.31 79 GLY A C 1
ATOM 570 O O . GLY A 1 79 ? -11.271 2.750 -5.817 1.00 76.31 79 GLY A O 1
ATOM 571 N N . MET A 1 80 ? -13.091 3.397 -4.673 1.00 73.19 80 MET A N 1
ATOM 572 C CA . MET A 1 80 ? -13.540 4.360 -5.701 1.00 73.19 80 MET A CA 1
ATOM 573 C C . MET A 1 80 ? -12.798 5.715 -5.709 1.00 73.19 80 MET A C 1
ATOM 575 O O . MET A 1 80 ? -13.222 6.650 -6.387 1.00 73.19 80 MET A O 1
ATOM 579 N N . GLY A 1 81 ? -11.666 5.807 -5.000 1.00 62.09 81 GLY A N 1
ATOM 580 C CA . GLY A 1 81 ? -10.689 6.897 -5.108 1.00 62.09 81 GLY A CA 1
ATOM 581 C C . GLY A 1 81 ? -10.696 7.875 -3.929 1.00 62.09 81 GLY A C 1
ATOM 582 O O . GLY A 1 81 ? -11.362 8.895 -4.008 1.00 62.09 81 GLY A O 1
ATOM 583 N N . TYR A 1 82 ? -9.870 7.606 -2.904 1.00 61.97 82 TYR A N 1
ATOM 584 C CA . TYR A 1 82 ? -9.683 8.353 -1.631 1.00 61.97 82 TYR A CA 1
ATOM 585 C C . TYR A 1 82 ? -10.530 7.879 -0.443 1.00 61.97 82 TYR A C 1
ATOM 587 O O . TYR A 1 82 ? -11.242 8.651 0.197 1.00 61.97 82 TYR A O 1
ATOM 595 N N . GLU A 1 83 ? -10.398 6.599 -0.107 1.00 79.06 83 GLU A N 1
ATOM 596 C CA . GLU A 1 83 ? -11.007 6.022 1.089 1.00 79.06 83 GLU A CA 1
ATOM 597 C C . GLU A 1 83 ? -10.051 6.123 2.283 1.00 79.06 83 GLU A C 1
ATOM 599 O O . GLU A 1 83 ? -8.828 6.089 2.137 1.00 79.06 83 GLU A O 1
ATOM 604 N N . THR A 1 84 ? -10.609 6.257 3.486 1.00 85.94 84 THR A N 1
ATOM 605 C CA . THR A 1 84 ? -9.839 6.072 4.718 1.00 85.94 84 THR A CA 1
ATOM 606 C C . THR A 1 84 ? -9.427 4.602 4.847 1.00 85.94 84 THR A C 1
ATOM 608 O O . THR A 1 84 ? -10.206 3.730 4.465 1.00 85.94 84 THR A O 1
ATOM 611 N N . PRO A 1 85 ? -8.264 4.299 5.437 1.00 92.38 85 PRO A N 1
ATOM 612 C CA . PRO A 1 85 ? -7.410 5.221 6.179 1.00 92.38 85 PRO A CA 1
ATOM 613 C C . PRO A 1 85 ? -6.444 5.998 5.274 1.00 92.38 85 PRO A C 1
ATOM 615 O O . PRO A 1 85 ? -6.313 5.706 4.095 1.00 92.38 85 PRO A O 1
ATOM 618 N N . MET A 1 86 ? -5.771 7.005 5.823 1.00 94.69 86 MET A N 1
ATOM 619 C CA . MET A 1 86 ? -4.569 7.594 5.231 1.00 94.69 86 MET A CA 1
ATOM 620 C C . MET A 1 86 ? -3.536 7.685 6.346 1.00 94.69 86 MET A C 1
ATOM 622 O O . MET A 1 86 ? -3.677 8.509 7.250 1.00 94.69 86 MET A O 1
ATOM 626 N N . ILE A 1 87 ? -2.555 6.792 6.301 1.00 97.56 87 ILE A N 1
ATOM 627 C CA . ILE A 1 87 ? -1.559 6.598 7.347 1.00 97.56 87 ILE A CA 1
ATOM 628 C C . ILE A 1 87 ? -0.178 6.750 6.723 1.00 97.56 87 ILE A C 1
ATOM 630 O O . ILE A 1 87 ? 0.147 6.078 5.747 1.00 97.56 87 ILE A O 1
ATOM 634 N N . ASP A 1 88 ? 0.616 7.655 7.273 1.00 97.19 88 ASP A N 1
ATOM 635 C CA . ASP A 1 88 ? 2.011 7.867 6.898 1.00 97.19 88 ASP A CA 1
ATOM 636 C C . ASP A 1 88 ? 2.802 8.336 8.127 1.00 97.19 88 ASP A C 1
ATOM 638 O O . ASP A 1 88 ? 2.293 8.352 9.249 1.00 97.19 88 ASP A O 1
ATOM 642 N N . ALA A 1 89 ? 4.050 8.762 7.939 1.00 96.75 89 ALA A N 1
ATOM 643 C CA . ALA A 1 89 ? 4.889 9.257 9.030 1.00 96.75 89 ALA A CA 1
ATOM 644 C C . ALA A 1 89 ? 4.262 10.414 9.846 1.00 96.75 89 ALA A C 1
ATOM 646 O O . ALA A 1 89 ? 4.662 10.644 10.986 1.00 96.75 89 ALA A O 1
ATOM 647 N N . GLN A 1 90 ? 3.305 11.154 9.282 1.00 96.19 90 GLN A N 1
ATOM 648 C CA . GLN A 1 90 ? 2.715 12.354 9.875 1.00 96.19 90 GLN A CA 1
ATOM 649 C C . GLN A 1 90 ? 1.223 12.225 10.189 1.00 96.19 90 GLN A C 1
ATOM 651 O O . GLN A 1 90 ? 0.717 13.027 10.975 1.00 96.19 90 GLN A O 1
ATOM 656 N N . ARG A 1 91 ? 0.509 11.252 9.618 1.00 96.19 91 ARG A N 1
ATOM 657 C CA . ARG A 1 91 ? -0.956 11.151 9.686 1.00 96.19 91 ARG A CA 1
ATOM 658 C C . ARG A 1 91 ? -1.426 9.763 10.116 1.00 96.19 91 ARG A C 1
ATOM 660 O O . ARG A 1 91 ? -0.773 8.764 9.830 1.00 96.19 91 ARG A O 1
ATOM 667 N N . GLY A 1 92 ? -2.605 9.714 10.739 1.00 95.69 92 GLY A N 1
ATOM 668 C CA . GLY A 1 92 ? -3.322 8.475 11.048 1.00 95.69 92 GLY A CA 1
ATOM 669 C C . GLY A 1 92 ? -2.859 7.758 12.318 1.00 95.69 92 GLY A C 1
ATOM 670 O O . GLY A 1 92 ? -3.035 6.548 12.413 1.00 95.69 92 GLY A O 1
ATOM 671 N N . GLN A 1 93 ? -2.267 8.471 13.282 1.00 97.44 93 GLN A N 1
ATOM 672 C CA . GLN A 1 93 ? -1.764 7.907 14.546 1.00 97.44 93 GLN A CA 1
ATOM 673 C C . GLN A 1 93 ? -2.858 7.259 15.406 1.00 97.44 93 GLN A C 1
ATOM 675 O O . GLN A 1 93 ? -2.584 6.378 16.212 1.00 97.44 93 GLN A O 1
ATOM 680 N N . ASP A 1 94 ? -4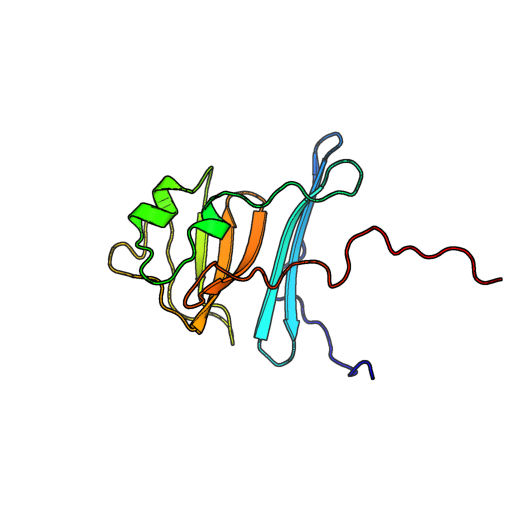.092 7.712 15.233 1.00 96.62 94 ASP A N 1
ATOM 681 C CA . ASP A 1 94 ? -5.307 7.265 15.906 1.00 96.62 94 ASP A CA 1
ATOM 682 C C . ASP A 1 94 ? -6.102 6.225 15.098 1.00 96.62 94 ASP A C 1
ATOM 684 O O . ASP A 1 94 ? -7.150 5.760 15.548 1.00 96.62 94 ASP A O 1
ATOM 688 N N . LEU A 1 95 ? -5.615 5.840 13.914 1.00 96.81 95 LEU A N 1
ATOM 689 C CA . LEU A 1 95 ? -6.265 4.861 13.052 1.00 96.81 95 LEU A CA 1
ATOM 690 C C . LEU A 1 95 ? -5.736 3.448 13.307 1.00 96.81 95 LEU A C 1
ATOM 692 O O . LEU A 1 95 ? -4.580 3.222 13.666 1.00 96.81 95 LEU A O 1
ATOM 696 N N . THR A 1 96 ? -6.610 2.475 13.079 1.00 97.44 96 THR A N 1
ATOM 697 C CA . THR A 1 96 ? -6.296 1.049 13.151 1.00 97.44 96 THR A CA 1
ATOM 698 C C . THR A 1 96 ? -6.839 0.372 11.904 1.00 97.44 96 THR A C 1
ATOM 700 O O . THR A 1 96 ? -7.965 0.654 11.483 1.00 97.44 96 THR A O 1
ATOM 703 N N . LEU A 1 97 ? -6.036 -0.503 11.303 1.00 97.88 97 LEU A N 1
ATOM 704 C CA . LEU A 1 97 ? -6.461 -1.303 10.162 1.00 97.88 97 LEU A CA 1
ATOM 705 C C . LEU A 1 97 ? -7.472 -2.361 10.607 1.00 97.88 97 LEU A C 1
ATOM 707 O O . LEU A 1 97 ? -7.348 -2.943 11.684 1.00 97.88 97 LEU A O 1
ATOM 711 N N . MET A 1 98 ? -8.476 -2.615 9.773 1.00 97.50 98 MET A N 1
ATOM 712 C CA . MET A 1 98 ? -9.530 -3.587 10.059 1.00 97.50 98 MET A CA 1
ATOM 713 C C . MET A 1 98 ? -9.733 -4.524 8.876 1.00 97.50 98 MET A C 1
ATOM 715 O O . MET A 1 98 ? -9.616 -4.123 7.716 1.00 97.50 98 MET A O 1
ATOM 719 N N . THR A 1 99 ? -10.096 -5.764 9.185 1.00 97.69 99 THR A N 1
ATOM 720 C CA . THR A 1 99 ? -10.501 -6.775 8.207 1.00 97.69 99 THR A CA 1
ATOM 721 C C . THR A 1 99 ? -11.538 -6.216 7.231 1.00 97.69 99 THR A C 1
ATOM 723 O O . THR A 1 99 ? -12.523 -5.595 7.633 1.00 97.69 99 THR A O 1
ATOM 726 N N . GLY A 1 100 ? -11.335 -6.474 5.939 1.00 94.25 100 GLY A N 1
ATOM 727 C CA . GLY A 1 100 ? -12.195 -6.001 4.853 1.00 94.25 100 GLY A CA 1
ATOM 728 C C . GLY A 1 100 ? -11.736 -4.689 4.217 1.00 94.25 100 GLY A C 1
ATOM 729 O O . GLY A 1 100 ? -12.271 -4.314 3.176 1.00 94.25 100 GLY A O 1
ATOM 730 N N . MET A 1 101 ? -10.734 -4.012 4.786 1.00 95.12 101 MET A N 1
ATOM 731 C CA . MET A 1 101 ? -10.066 -2.903 4.106 1.00 95.12 101 MET A CA 1
ATOM 732 C C . MET A 1 101 ? -9.239 -3.414 2.925 1.00 95.12 101 MET A C 1
ATOM 734 O O . MET A 1 101 ? -8.570 -4.444 3.017 1.00 95.12 101 MET A O 1
ATOM 738 N N . VAL A 1 102 ? -9.237 -2.648 1.838 1.00 94.56 102 VAL A N 1
ATOM 739 C CA . VAL A 1 102 ? -8.291 -2.799 0.731 1.00 94.56 102 VAL A CA 1
ATOM 740 C C . VAL A 1 102 ? -7.438 -1.540 0.691 1.00 94.56 102 VAL A C 1
ATOM 742 O O . VAL A 1 102 ? -7.950 -0.427 0.801 1.00 94.56 102 VAL A O 1
ATOM 745 N N . LEU A 1 103 ? -6.126 -1.718 0.600 1.00 95.50 103 LEU A N 1
ATOM 746 C CA . LEU A 1 103 ? -5.138 -0.679 0.839 1.00 95.50 103 LEU A CA 1
ATOM 747 C C . LEU A 1 103 ? -4.172 -0.584 -0.340 1.00 95.50 103 LEU A C 1
ATOM 749 O O . LEU A 1 103 ? -3.707 -1.599 -0.846 1.00 95.50 103 LEU A O 1
ATOM 753 N N . SER A 1 104 ? -3.812 0.635 -0.734 1.00 94.38 104 SER A N 1
ATOM 754 C CA . SER A 1 104 ? -2.546 0.888 -1.423 1.00 94.38 104 SER A CA 1
ATOM 755 C C . SER A 1 104 ? -1.470 1.040 -0.362 1.00 94.38 104 SER A C 1
ATOM 757 O O . SER A 1 104 ? -1.563 1.941 0.475 1.00 94.38 104 SER A O 1
ATOM 759 N N . VAL A 1 105 ? -0.445 0.199 -0.433 1.00 96.19 105 VAL A N 1
ATOM 760 C CA . VAL A 1 105 ? 0.690 0.191 0.490 1.00 96.19 105 VAL A CA 1
ATOM 761 C C . VAL A 1 105 ? 1.935 0.576 -0.285 1.00 96.19 105 VAL A C 1
ATOM 763 O O . VAL A 1 105 ? 2.346 -0.152 -1.186 1.00 96.19 105 VAL A O 1
ATOM 766 N N . THR A 1 106 ? 2.515 1.722 0.054 1.00 95.69 106 THR A N 1
ATOM 767 C CA . THR A 1 106 ? 3.745 2.240 -0.545 1.00 95.69 106 THR A CA 1
ATOM 768 C C . THR A 1 106 ? 4.854 2.300 0.498 1.00 95.69 106 THR A C 1
ATOM 770 O O . THR A 1 106 ? 4.629 2.833 1.582 1.00 95.69 106 THR A O 1
ATOM 773 N N . ASP A 1 107 ? 6.042 1.804 0.152 1.00 96.75 107 ASP A N 1
ATOM 774 C CA . ASP A 1 107 ? 7.291 1.988 0.906 1.00 96.75 107 ASP A CA 1
ATOM 775 C C . ASP A 1 107 ? 8.430 2.243 -0.092 1.00 96.75 107 ASP A C 1
ATOM 777 O O . ASP A 1 107 ? 8.843 1.351 -0.840 1.00 96.75 107 ASP A O 1
ATOM 781 N N . GLY A 1 108 ? 8.876 3.496 -0.176 1.00 94.94 108 GLY A N 1
ATOM 782 C CA . GLY A 1 108 ? 9.809 3.950 -1.203 1.00 94.94 108 GLY A CA 1
ATOM 783 C C . GLY A 1 108 ? 9.275 3.712 -2.620 1.00 94.94 108 GLY A C 1
ATOM 784 O O . GLY A 1 108 ? 8.209 4.200 -2.989 1.00 94.94 108 GLY A O 1
ATOM 785 N N . ASP A 1 109 ? 10.034 2.956 -3.414 1.00 94.44 109 ASP A N 1
ATOM 786 C CA . ASP A 1 109 ? 9.690 2.601 -4.799 1.00 94.44 109 ASP A CA 1
ATOM 787 C C . ASP A 1 109 ? 8.687 1.448 -4.905 1.00 94.44 109 ASP A C 1
ATOM 789 O O . ASP A 1 109 ? 8.251 1.096 -6.004 1.00 94.44 109 ASP A O 1
ATOM 793 N N . HIS A 1 110 ? 8.355 0.811 -3.784 1.00 95.06 110 HIS A N 1
ATOM 794 C CA . HIS A 1 110 ? 7.458 -0.329 -3.765 1.00 95.06 110 HIS A CA 1
ATOM 795 C C . HIS A 1 110 ? 6.016 0.124 -3.588 1.00 95.06 110 HIS A C 1
ATOM 797 O O . HIS A 1 110 ? 5.724 0.927 -2.707 1.00 95.06 110 HIS A O 1
ATOM 803 N N . ARG A 1 111 ? 5.097 -0.436 -4.380 1.00 94.38 111 ARG A N 1
ATOM 804 C CA . ARG A 1 111 ? 3.652 -0.316 -4.157 1.00 94.38 111 ARG A CA 1
ATOM 805 C C . ARG A 1 111 ? 2.945 -1.641 -4.384 1.00 94.38 111 ARG A C 1
ATOM 807 O O . ARG A 1 111 ? 3.064 -2.210 -5.467 1.00 94.38 111 ARG A O 1
ATOM 814 N N . ASP A 1 112 ? 2.129 -2.056 -3.426 1.00 95.12 112 ASP A N 1
ATOM 815 C CA . ASP A 1 112 ? 1.187 -3.164 -3.581 1.00 95.12 112 ASP A CA 1
ATOM 816 C C . ASP A 1 112 ? -0.244 -2.766 -3.215 1.00 95.12 112 ASP A C 1
ATOM 818 O O . ASP A 1 112 ? -0.478 -1.798 -2.488 1.00 95.12 112 ASP A O 1
ATOM 822 N N . VAL A 1 113 ? -1.199 -3.539 -3.735 1.00 94.31 113 VAL A N 1
ATOM 823 C CA . VAL A 1 113 ? -2.583 -3.534 -3.260 1.00 94.31 113 VAL A CA 1
ATOM 824 C C . VAL A 1 113 ? -2.746 -4.686 -2.282 1.00 94.31 113 VAL A C 1
ATOM 826 O O . VAL A 1 113 ? -2.501 -5.836 -2.643 1.00 94.31 113 VAL A O 1
ATOM 829 N N . VAL A 1 114 ? -3.171 -4.376 -1.063 1.00 95.81 114 VAL A N 1
ATOM 830 C CA . VAL A 1 114 ? -3.262 -5.332 0.040 1.00 95.81 114 VAL A CA 1
ATOM 831 C C . VAL A 1 114 ? -4.680 -5.362 0.589 1.00 95.81 114 VAL A C 1
ATOM 833 O O . VAL A 1 114 ? -5.230 -4.320 0.935 1.00 95.81 114 VAL A O 1
ATOM 836 N N . ALA A 1 115 ? -5.272 -6.547 0.694 1.00 95.81 115 ALA A N 1
ATOM 837 C CA . ALA A 1 115 ? -6.495 -6.755 1.455 1.00 95.81 115 ALA A CA 1
ATOM 838 C C . ALA A 1 115 ? -6.153 -7.161 2.892 1.00 95.81 115 ALA A C 1
ATOM 840 O O . ALA A 1 115 ? -5.437 -8.137 3.126 1.00 95.81 115 ALA A O 1
ATOM 841 N N . VAL A 1 116 ? -6.705 -6.432 3.859 1.00 97.50 116 VAL A N 1
ATOM 842 C CA . VAL A 1 116 ? -6.627 -6.794 5.275 1.00 97.50 116 VAL A CA 1
ATOM 843 C C . VAL A 1 116 ? -7.622 -7.920 5.523 1.00 97.50 116 VAL A C 1
ATOM 845 O O . VAL A 1 116 ? -8.834 -7.744 5.364 1.00 97.50 116 VAL A O 1
ATOM 848 N N . THR A 1 117 ? -7.121 -9.090 5.905 1.00 97.19 117 THR A N 1
ATOM 849 C CA . THR A 1 117 ? -7.947 -10.267 6.195 1.00 97.19 117 THR A CA 1
ATOM 850 C C . THR A 1 117 ? -7.994 -10.538 7.698 1.00 97.19 117 THR A C 1
ATOM 852 O O . THR A 1 117 ? -7.258 -9.931 8.472 1.00 97.19 117 THR A O 1
ATOM 855 N N . SER A 1 118 ? -8.816 -11.503 8.118 1.00 94.56 118 SER A N 1
ATOM 856 C CA . S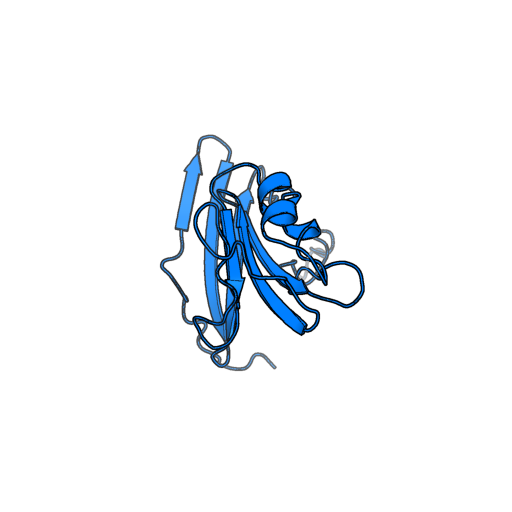ER A 1 118 ? -8.811 -12.012 9.498 1.00 94.56 118 SER A CA 1
ATOM 857 C C . SER A 1 118 ? -7.570 -12.859 9.839 1.00 94.56 118 SER A C 1
ATOM 859 O O . SER A 1 118 ? -7.508 -13.458 10.910 1.00 94.56 118 SER A O 1
ATOM 861 N N . SER A 1 119 ? -6.635 -13.002 8.899 1.00 93.12 119 SER A N 1
ATOM 862 C CA . SER A 1 119 ? -5.409 -13.793 9.001 1.00 93.12 119 SER A CA 1
ATOM 863 C C . SER A 1 119 ? -4.220 -12.978 8.474 1.00 93.12 119 SER A C 1
ATOM 865 O O . SER A 1 119 ? -4.043 -11.831 8.878 1.00 93.12 119 SER A O 1
ATOM 867 N N . GLU A 1 120 ? -3.400 -13.543 7.591 1.00 93.94 120 GLU A N 1
ATOM 868 C CA . GLU A 1 120 ? -2.330 -12.806 6.917 1.00 93.94 120 GLU A CA 1
ATOM 869 C C . GLU A 1 120 ? -2.911 -11.857 5.850 1.00 93.94 120 GLU A C 1
ATOM 871 O O . GLU A 1 120 ? -3.953 -12.168 5.256 1.00 93.94 120 GLU A O 1
ATOM 876 N N . PRO A 1 121 ? -2.288 -10.691 5.610 1.00 96.44 121 PRO A N 1
ATOM 877 C CA . PRO A 1 121 ? -2.679 -9.816 4.510 1.00 96.44 121 PRO A CA 1
ATOM 878 C C . PRO A 1 121 ? -2.588 -10.537 3.161 1.00 96.44 121 PRO A C 1
ATOM 880 O O . PRO A 1 121 ? -1.663 -11.309 2.921 1.00 96.44 121 PRO A O 1
ATOM 883 N N . ASP A 1 122 ? -3.531 -10.251 2.265 1.00 95.56 122 ASP A N 1
ATOM 884 C CA . ASP A 1 122 ? -3.534 -10.803 0.908 1.00 95.56 122 ASP A CA 1
ATOM 885 C C . ASP A 1 122 ? -3.052 -9.754 -0.103 1.00 95.56 122 ASP A C 1
ATOM 887 O O . ASP A 1 122 ? -3.599 -8.650 -0.179 1.00 95.56 122 ASP A O 1
ATOM 891 N N . VAL A 1 123 ? -2.021 -10.088 -0.883 1.00 94.69 123 VAL A N 1
ATOM 892 C CA . VAL A 1 123 ? -1.412 -9.184 -1.870 1.00 94.69 123 VAL A CA 1
ATOM 893 C C . VAL A 1 123 ? -2.068 -9.383 -3.236 1.00 94.69 123 VAL A C 1
ATOM 895 O O . VAL A 1 123 ? -1.752 -10.306 -3.993 1.00 94.69 123 VAL A O 1
ATOM 898 N N . LEU A 1 124 ? -2.945 -8.447 -3.591 1.00 92.19 124 LEU A N 1
ATOM 899 C CA . LEU A 1 124 ? -3.775 -8.491 -4.797 1.00 92.19 124 LEU A CA 1
ATOM 900 C C . LEU A 1 124 ? -3.033 -8.053 -6.070 1.00 92.19 124 LEU A C 1
ATOM 902 O O . LEU A 1 124 ? -3.503 -8.289 -7.181 1.00 92.19 124 LEU A O 1
ATOM 906 N N . SER A 1 125 ? -1.873 -7.412 -5.926 1.00 89.12 125 SER A N 1
ATOM 907 C CA . SER A 1 125 ? -0.991 -6.972 -7.020 1.00 89.12 125 SER A CA 1
ATOM 908 C C . SER A 1 125 ? 0.029 -8.037 -7.448 1.00 89.12 125 SER A C 1
ATOM 910 O O . SER A 1 125 ? 0.984 -7.738 -8.173 1.00 89.12 125 SER A O 1
ATOM 912 N N . THR A 1 126 ? -0.154 -9.289 -7.022 1.00 83.88 126 THR A N 1
ATOM 913 C CA . THR A 1 126 ? 0.677 -10.409 -7.471 1.00 83.88 126 THR A CA 1
ATOM 914 C C . THR A 1 126 ? 0.349 -10.803 -8.919 1.00 83.88 126 THR A C 1
ATOM 916 O O . THR A 1 126 ? -0.807 -10.744 -9.348 1.00 83.88 126 THR A O 1
ATOM 919 N N . PRO A 1 127 ? 1.347 -11.210 -9.727 1.00 72.31 127 PRO A N 1
ATOM 920 C CA . PRO A 1 127 ? 1.083 -11.733 -11.060 1.00 72.31 127 PRO A CA 1
ATOM 921 C C . PRO A 1 127 ? 0.159 -12.960 -10.980 1.00 72.31 127 PRO A C 1
ATOM 923 O O . PRO A 1 127 ? 0.402 -13.839 -10.153 1.00 72.31 127 PRO A O 1
ATOM 926 N N . PRO A 1 128 ? -0.834 -13.104 -11.877 1.00 59.69 128 PRO A N 1
ATOM 927 C CA . PRO A 1 128 ? -1.814 -14.195 -11.820 1.00 59.69 128 PRO A CA 1
ATOM 928 C C . PRO A 1 128 ? -1.226 -15.603 -12.046 1.00 59.69 128 PRO A C 1
ATOM 930 O O . PRO A 1 128 ? -1.958 -16.588 -11.978 1.00 59.69 128 PRO A O 1
ATOM 933 N N . TYR A 1 129 ? 0.077 -15.726 -12.322 1.00 52.25 129 TYR A N 1
ATOM 934 C CA . TYR A 1 129 ? 0.777 -16.998 -12.488 1.00 52.25 129 TYR A CA 1
ATOM 935 C C . TYR A 1 129 ? 2.205 -16.908 -11.937 1.00 52.25 129 TYR A C 1
ATOM 937 O O . TYR A 1 129 ? 2.863 -15.884 -12.144 1.00 52.25 129 TYR A O 1
ATOM 945 N N . PRO A 1 130 ? 2.754 -17.980 -11.328 1.00 52.81 130 PRO A N 1
ATOM 946 C CA . PRO A 1 130 ? 4.190 -18.048 -11.108 1.00 52.81 130 PRO A CA 1
ATOM 947 C C . PRO A 1 130 ? 4.888 -17.921 -12.465 1.00 52.81 130 PRO A C 1
ATOM 949 O O . PRO A 1 130 ? 4.480 -18.555 -13.444 1.00 52.81 130 PRO A O 1
ATOM 952 N N . ALA A 1 131 ? 5.961 -17.133 -12.519 1.00 52.19 131 ALA A N 1
ATOM 953 C CA . ALA A 1 131 ? 6.771 -16.851 -13.710 1.00 52.19 131 ALA A CA 1
ATOM 954 C C . ALA A 1 131 ? 7.439 -18.095 -14.362 1.00 52.19 131 ALA A C 1
ATOM 956 O O . ALA A 1 131 ? 8.368 -17.966 -15.151 1.00 52.19 131 ALA A O 1
ATOM 957 N N . GLY A 1 132 ? 6.984 -19.311 -14.040 1.00 47.03 132 GLY A N 1
ATOM 958 C CA . GLY A 1 132 ? 7.436 -20.591 -14.583 1.00 47.03 132 GLY A CA 1
ATOM 959 C C . GLY A 1 132 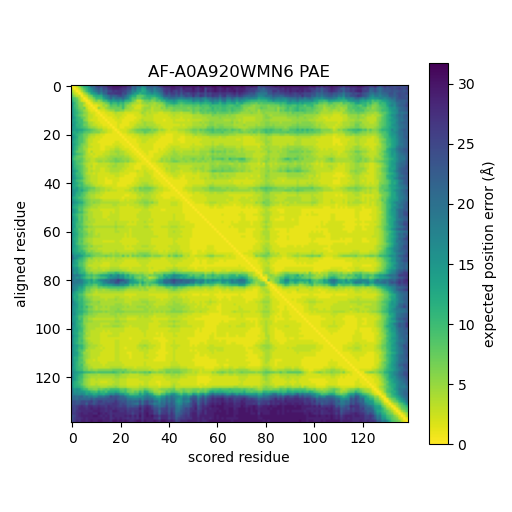? 6.566 -21.169 -15.705 1.00 47.03 132 GLY A C 1
ATOM 960 O O . GLY A 1 132 ? 6.861 -22.264 -16.174 1.00 47.03 132 GLY A O 1
ATOM 961 N N . ARG A 1 133 ? 5.506 -20.481 -16.159 1.00 41.00 133 ARG A N 1
ATOM 962 C CA . ARG A 1 133 ? 4.657 -20.951 -17.273 1.00 41.00 133 ARG A CA 1
ATOM 963 C C . ARG A 1 133 ? 4.714 -20.048 -18.508 1.00 41.00 133 ARG A C 1
ATOM 965 O O . ARG A 1 133 ? 3.699 -19.802 -19.147 1.00 41.00 133 ARG A O 1
ATOM 972 N N . LEU A 1 134 ? 5.915 -19.637 -18.911 1.00 48.31 134 LEU A N 1
ATOM 973 C CA . LEU A 1 134 ? 6.197 -19.493 -20.342 1.00 48.31 134 LEU A CA 1
ATOM 974 C C . LEU A 1 134 ? 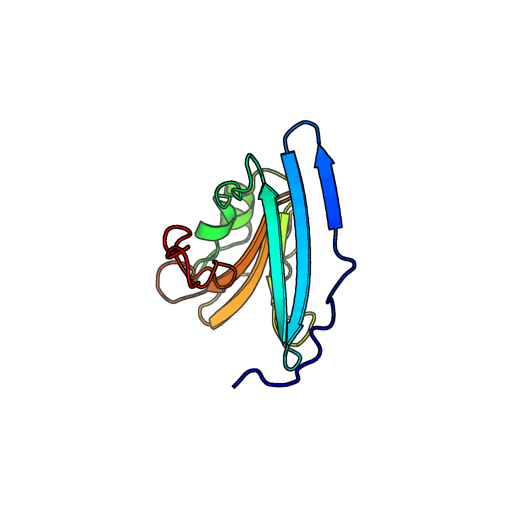6.338 -20.915 -20.909 1.00 48.31 134 LEU A C 1
ATOM 976 O O . LEU A 1 134 ? 7.433 -21.456 -21.024 1.00 48.31 134 LEU A O 1
ATOM 980 N N . VAL A 1 135 ? 5.202 -21.574 -21.157 1.00 45.31 135 VAL A N 1
ATOM 981 C CA . VAL A 1 135 ? 5.179 -22.843 -21.896 1.00 45.31 135 VAL A CA 1
ATOM 982 C C . VAL A 1 135 ? 5.591 -22.540 -23.326 1.00 45.31 135 VAL A C 1
ATOM 984 O O . VAL A 1 135 ? 5.105 -21.590 -23.936 1.00 45.31 135 VAL A O 1
ATOM 987 N N . GLY A 1 136 ? 6.536 -23.343 -23.804 1.00 42.47 136 GLY A N 1
ATOM 988 C CA . GLY A 1 136 ? 7.200 -23.187 -25.081 1.00 42.47 136 GLY A CA 1
ATOM 989 C C . GLY A 1 136 ? 6.271 -23.146 -26.291 1.00 42.47 136 GLY A C 1
ATOM 990 O O . GLY A 1 136 ? 5.162 -23.669 -26.277 1.00 42.47 136 GLY A O 1
ATOM 991 N N . SER A 1 137 ? 6.830 -22.536 -27.335 1.00 50.03 137 SER A N 1
ATOM 992 C CA . SER A 1 137 ? 6.686 -22.868 -28.754 1.00 50.03 137 SER A CA 1
ATOM 993 C C . SER A 1 137 ? 5.319 -23.408 -29.193 1.00 50.03 137 SER A C 1
ATOM 995 O O . SER A 1 137 ? 5.010 -24.588 -29.045 1.00 50.03 137 SER A O 1
ATOM 997 N N . GLY A 1 138 ? 4.547 -22.537 -29.837 1.00 42.19 138 GLY A N 1
ATOM 998 C CA . GLY A 1 138 ? 3.504 -22.929 -30.775 1.00 42.19 138 GLY A CA 1
ATOM 999 C C . GLY A 1 138 ? 3.816 -22.322 -32.138 1.00 42.19 138 GLY A C 1
ATOM 1000 O O . GLY A 1 138 ? 3.552 -21.140 -32.309 1.00 42.19 138 GLY A O 1
ATOM 1001 N N . ALA A 1 139 ? 4.415 -23.154 -33.000 1.00 39.34 139 ALA A N 1
ATOM 1002 C CA . ALA A 1 139 ? 4.496 -23.134 -34.473 1.00 39.34 139 ALA A CA 1
ATOM 1003 C C . ALA A 1 139 ? 4.657 -21.790 -35.211 1.00 39.34 139 ALA A C 1
ATOM 1005 O O . ALA A 1 139 ? 3.694 -20.995 -35.250 1.00 39.34 139 ALA A O 1
#